Protein AF-A0A6G0W9L9-F1 (afdb_monomer)

Radius of gyration: 13.69 Å; Cα contacts (8 Å, |Δi|>4): 95; chains: 1; bounding box: 32×32×36 Å

Secondary structure (DSSP, 8-state):
--GGGTTTT---HHHHHHHHHHHHHHHHH-S-TTTT-B-TTSPBPPHHHHHHHHHTT-------TTS-HHHHHHHHHHHT--TTSPPPHHHHHTTTS--

Mean predicted aligned error: 6.94 Å

Organism: NCBI:txid100861

Foldseek 3Di:
DQCCVLPDNDDDQLSVLLSVLQVLQCVQPVDHWQQPDADPVRHRDDPVRVSVCQSVLVDQTDGDDPDPQLSNQLSVLSSPADPVDGDHPCRSNVVRPPD

pLDDT: mean 81.16, std 13.93, range [37.34, 94.69]

Solvent-accessible surface area (backbone atoms only — not comparable to full-atom values): 6036 Å² total; per-residue (Å²): 130,76,64,64,85,63,52,91,76,63,86,46,73,54,55,56,38,32,47,48,18,49,50,51,23,26,69,63,57,75,46,66,79,59,70,87,51,58,42,98,85,70,42,72,64,49,76,66,57,46,49,53,34,46,63,68,60,75,53,76,65,66,69,52,91,85,59,59,66,42,58,56,50,35,26,50,52,27,63,65,57,46,88,92,63,51,69,51,73,64,62,50,41,73,77,28,50,101,120

Structure (mmCIF, N/CA/C/O backbone):
data_AF-A0A6G0W9L9-F1
#
_entry.id   AF-A0A6G0W9L9-F1
#
loop_
_atom_site.group_PDB
_atom_site.id
_atom_site.type_symbol
_atom_site.label_atom_id
_atom_site.label_alt_id
_atom_site.label_comp_id
_atom_site.label_asym_id
_atom_site.label_entity_id
_atom_site.label_seq_id
_atom_site.pdbx_PDB_ins_code
_atom_site.Cartn_x
_atom_site.Cartn_y
_atom_site.Cartn_z
_atom_site.occupancy
_atom_site.B_iso_or_equiv
_atom_site.auth_seq_id
_atom_site.auth_comp_id
_atom_site.auth_asym_id
_atom_site.auth_atom_id
_atom_site.pdbx_PDB_model_num
ATOM 1 N N . MET A 1 1 ? 12.023 -7.588 2.212 1.00 37.34 1 MET A N 1
ATOM 2 C CA . MET A 1 1 ? 12.996 -6.683 1.562 1.00 37.34 1 MET A CA 1
ATOM 3 C C . MET A 1 1 ? 12.276 -5.371 1.340 1.00 37.34 1 MET A C 1
ATOM 5 O O . MET A 1 1 ? 11.276 -5.377 0.629 1.00 37.34 1 MET A O 1
ATOM 9 N N . ALA A 1 2 ? 12.685 -4.316 2.044 1.00 48.88 2 ALA A N 1
ATOM 10 C CA . ALA A 1 2 ? 12.077 -3.000 1.906 1.00 48.88 2 ALA A CA 1
ATOM 11 C C . ALA A 1 2 ? 12.279 -2.500 0.467 1.00 48.88 2 ALA A C 1
ATOM 13 O O . ALA A 1 2 ? 13.248 -2.854 -0.202 1.00 48.88 2 ALA A O 1
ATOM 14 N N . SER A 1 3 ? 11.310 -1.751 -0.045 1.00 46.41 3 SER A N 1
ATOM 15 C CA . SER A 1 3 ? 11.154 -1.388 -1.461 1.00 46.41 3 SER A CA 1
ATOM 16 C C . SER A 1 3 ? 12.235 -0.453 -2.033 1.00 46.41 3 SER A C 1
ATOM 18 O O . SER A 1 3 ? 12.090 0.044 -3.148 1.00 46.41 3 SER A O 1
ATOM 20 N N . GLU A 1 4 ? 13.350 -0.267 -1.328 1.00 42.91 4 GLU A N 1
ATOM 21 C CA . GLU A 1 4 ? 14.504 0.537 -1.741 1.00 42.91 4 GLU A CA 1
ATOM 22 C C . GLU A 1 4 ? 15.070 0.172 -3.122 1.00 42.91 4 GLU A C 1
ATOM 24 O O . GLU A 1 4 ? 15.683 1.004 -3.783 1.00 42.91 4 GLU A O 1
ATOM 29 N N . ILE A 1 5 ? 14.815 -1.050 -3.598 1.00 46.56 5 ILE A N 1
ATOM 30 C CA . ILE A 1 5 ? 15.296 -1.553 -4.891 1.00 46.56 5 ILE A CA 1
ATOM 31 C C . ILE A 1 5 ? 14.314 -1.239 -6.048 1.00 46.56 5 ILE A C 1
ATOM 33 O O . ILE A 1 5 ? 14.630 -1.491 -7.207 1.00 46.56 5 ILE A O 1
ATOM 37 N N . LEU A 1 6 ? 13.126 -0.675 -5.785 1.00 49.66 6 LEU A N 1
ATOM 38 C CA . LEU A 1 6 ? 12.092 -0.442 -6.814 1.00 49.66 6 LEU A CA 1
ATOM 39 C C . LEU A 1 6 ? 11.931 1.012 -7.282 1.00 49.66 6 LEU A C 1
ATOM 41 O O . LEU A 1 6 ? 11.231 1.239 -8.271 1.00 49.66 6 LEU A O 1
ATOM 45 N N . MET A 1 7 ? 12.585 1.975 -6.629 1.00 50.12 7 MET A N 1
ATOM 46 C CA . MET A 1 7 ? 12.587 3.393 -7.015 1.00 50.12 7 MET A CA 1
ATOM 47 C C . MET A 1 7 ? 14.024 3.914 -7.150 1.00 50.12 7 MET A C 1
ATOM 49 O O . MET A 1 7 ? 14.524 4.616 -6.280 1.00 50.12 7 MET A O 1
ATOM 53 N N . ASP A 1 8 ? 14.692 3.519 -8.233 1.00 50.72 8 ASP A N 1
ATOM 54 C CA . ASP A 1 8 ? 15.829 4.222 -8.859 1.00 50.72 8 ASP A CA 1
ATOM 55 C C . ASP A 1 8 ? 16.945 4.766 -7.929 1.00 50.72 8 ASP A C 1
ATOM 57 O O . ASP A 1 8 ? 17.556 5.796 -8.194 1.00 50.72 8 ASP A O 1
ATOM 61 N N . GLY A 1 9 ? 17.223 4.088 -6.810 1.00 47.44 9 GLY A N 1
ATOM 62 C CA . GLY A 1 9 ? 18.339 4.412 -5.911 1.00 47.44 9 GLY A CA 1
ATOM 63 C C . GLY A 1 9 ? 18.157 5.640 -5.008 1.00 47.44 9 GLY A C 1
ATOM 64 O O . GLY A 1 9 ? 19.054 5.941 -4.219 1.00 47.44 9 GLY A O 1
ATOM 65 N N . HIS A 1 10 ? 17.012 6.327 -5.048 1.00 52.03 10 HIS A N 1
ATOM 66 C CA . HIS A 1 10 ? 16.744 7.480 -4.185 1.00 52.03 10 HIS A CA 1
ATOM 67 C C . HIS A 1 10 ? 15.873 7.085 -2.987 1.00 52.03 10 HIS A C 1
ATOM 69 O O . HIS A 1 10 ? 14.645 7.184 -3.000 1.00 52.03 10 HIS A O 1
ATOM 75 N N . TYR A 1 11 ? 16.544 6.648 -1.919 1.00 55.16 11 TYR A N 1
ATOM 76 C CA . TYR A 1 11 ? 15.952 6.454 -0.595 1.00 55.16 11 TYR A CA 1
ATOM 77 C C . TYR A 1 11 ? 15.269 7.759 -0.143 1.00 55.16 11 TYR A C 1
ATOM 79 O O . TYR A 1 11 ? 15.931 8.779 0.043 1.00 55.16 11 TYR A O 1
ATOM 87 N N . SER A 1 12 ? 13.941 7.754 -0.002 1.00 67.56 12 SER A N 1
ATOM 88 C CA . SER A 1 12 ? 13.159 8.948 0.349 1.00 67.56 12 SER A CA 1
ATOM 89 C C . SER A 1 12 ? 12.084 8.630 1.386 1.00 67.56 12 SER A C 1
ATOM 91 O O . SER A 1 12 ? 11.636 7.490 1.499 1.00 67.56 12 SER A O 1
ATOM 93 N N . GLU A 1 13 ? 11.625 9.642 2.128 1.00 74.19 13 GLU A N 1
ATOM 94 C CA . GLU A 1 13 ? 10.533 9.508 3.111 1.00 74.19 13 GLU A CA 1
ATOM 95 C C . GLU A 1 13 ? 9.265 8.891 2.485 1.00 74.19 13 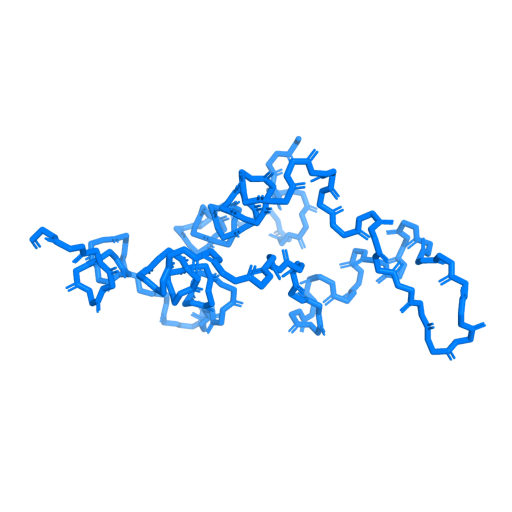GLU A C 1
ATOM 97 O O . GLU A 1 13 ? 8.558 8.108 3.120 1.00 74.19 13 GLU A O 1
ATOM 102 N N . SER A 1 14 ? 9.041 9.144 1.190 1.00 76.69 14 SER A N 1
ATOM 103 C CA . SER A 1 14 ? 7.946 8.549 0.422 1.00 76.69 14 SER A CA 1
ATOM 104 C C . SER A 1 14 ? 8.042 7.022 0.291 1.00 76.69 14 SER A C 1
ATOM 106 O O . SER A 1 14 ? 7.018 6.344 0.344 1.00 76.69 14 SER A O 1
ATOM 108 N N . ALA A 1 15 ? 9.255 6.465 0.192 1.00 78.56 15 ALA A N 1
ATOM 109 C CA . ALA A 1 15 ? 9.475 5.022 0.103 1.00 78.56 15 ALA A CA 1
ATOM 110 C C . ALA A 1 15 ? 9.176 4.316 1.437 1.00 78.56 15 ALA A C 1
ATOM 112 O O . ALA A 1 15 ? 8.620 3.211 1.447 1.00 78.56 15 ALA A O 1
ATOM 113 N N . HIS A 1 16 ? 9.481 4.964 2.569 1.00 82.94 16 HIS A N 1
ATOM 114 C CA . HIS A 1 16 ? 9.113 4.457 3.893 1.00 82.94 16 HIS A CA 1
ATOM 115 C C . HIS A 1 16 ? 7.601 4.410 4.068 1.00 82.94 16 HIS A C 1
ATOM 117 O O . HIS A 1 16 ?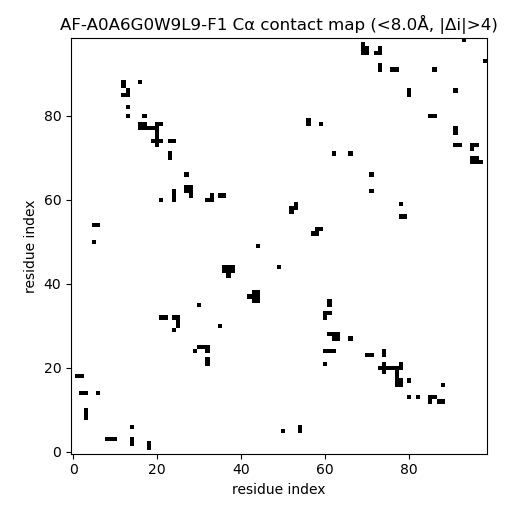 7.067 3.380 4.472 1.00 82.94 16 HIS A O 1
ATOM 123 N N . LEU A 1 17 ? 6.905 5.491 3.716 1.00 87.06 17 LEU A N 1
ATOM 124 C CA . LEU A 1 17 ? 5.452 5.526 3.819 1.00 87.06 17 LEU A CA 1
ATOM 125 C C . LEU A 1 17 ? 4.789 4.533 2.865 1.00 87.06 17 LEU A C 1
ATOM 127 O O . LEU A 1 17 ? 3.864 3.844 3.281 1.00 87.06 17 LEU A O 1
ATOM 131 N N . PHE A 1 18 ? 5.290 4.387 1.637 1.00 86.94 18 PHE A N 1
ATOM 132 C CA . PHE A 1 18 ? 4.795 3.369 0.712 1.00 86.94 18 PHE A CA 1
ATOM 133 C C . PHE A 1 18 ? 4.946 1.955 1.291 1.00 86.94 18 PHE A C 1
ATOM 135 O O . PHE A 1 18 ? 3.987 1.185 1.318 1.00 86.94 18 PHE A O 1
ATOM 142 N N . THR A 1 19 ? 6.136 1.624 1.806 1.00 87.44 19 THR A N 1
ATOM 143 C CA . THR A 1 19 ? 6.399 0.311 2.420 1.00 87.44 19 THR A CA 1
ATOM 144 C C . THR A 1 19 ? 5.550 0.102 3.673 1.00 87.44 19 THR A C 1
ATOM 146 O O . THR A 1 19 ? 5.068 -1.001 3.905 1.00 87.44 19 THR A O 1
ATOM 149 N N . PHE A 1 20 ? 5.304 1.155 4.452 1.00 90.81 20 PHE A N 1
ATOM 150 C CA . PHE A 1 20 ? 4.404 1.102 5.598 1.00 90.81 20 PHE A CA 1
ATOM 151 C C . PHE A 1 20 ? 2.964 0.770 5.181 1.00 90.81 20 PHE A C 1
ATOM 153 O O . PHE A 1 20 ? 2.343 -0.080 5.807 1.00 90.81 20 PHE A O 1
ATOM 160 N N . GLY A 1 21 ? 2.462 1.339 4.078 1.00 91.44 21 GLY A N 1
ATOM 161 C CA . GLY A 1 21 ? 1.159 0.965 3.511 1.00 91.44 21 GLY A CA 1
ATOM 162 C C . GLY A 1 21 ? 1.068 -0.521 3.144 1.00 91.44 21 GLY A C 1
ATOM 163 O O . GLY A 1 21 ? 0.087 -1.178 3.487 1.00 91.44 21 GLY A O 1
ATOM 164 N N . VAL A 1 22 ? 2.131 -1.071 2.541 1.00 92.31 22 VAL A N 1
ATOM 165 C CA . VAL A 1 22 ? 2.230 -2.512 2.253 1.00 92.31 22 VAL A CA 1
ATOM 166 C C . VAL A 1 22 ? 2.190 -3.338 3.542 1.00 92.31 22 VAL A C 1
ATOM 168 O O . VAL A 1 22 ? 1.455 -4.317 3.618 1.00 92.31 22 VAL A O 1
ATOM 171 N N . LEU A 1 23 ? 2.929 -2.936 4.575 1.00 93.06 23 LEU A N 1
ATOM 172 C CA . LEU A 1 23 ? 2.933 -3.648 5.856 1.00 93.06 23 LEU A CA 1
ATOM 173 C C . LEU A 1 23 ? 1.568 -3.611 6.553 1.00 93.06 23 LEU A C 1
ATOM 175 O O . LEU A 1 23 ? 1.174 -4.605 7.151 1.00 93.06 23 LEU A O 1
ATOM 179 N N . LEU A 1 24 ? 0.826 -2.502 6.458 1.00 93.25 24 LEU A N 1
ATOM 180 C CA . LEU A 1 24 ? -0.536 -2.426 6.996 1.00 93.25 24 LEU A CA 1
ATOM 181 C C . LEU A 1 24 ? -1.471 -3.431 6.313 1.00 93.25 24 LEU A C 1
ATOM 183 O O . LEU A 1 24 ? -2.295 -4.037 6.989 1.00 93.25 24 LEU A O 1
ATOM 187 N N . SER A 1 25 ? -1.318 -3.639 5.003 1.00 93.75 25 SER A N 1
ATOM 188 C CA . SER A 1 25 ? -2.102 -4.641 4.268 1.00 93.75 25 SER A CA 1
ATOM 189 C C . SER A 1 25 ? -1.735 -6.081 4.642 1.00 93.75 25 SER A C 1
ATOM 191 O O . SER A 1 25 ? -2.608 -6.935 4.770 1.00 93.75 25 SER A O 1
ATOM 193 N N . GLU A 1 26 ? -0.449 -6.357 4.872 1.00 94.69 26 GLU A N 1
ATOM 194 C CA . GLU A 1 26 ? 0.026 -7.670 5.324 1.00 94.69 26 GLU A CA 1
ATOM 195 C C . GLU A 1 26 ? -0.435 -7.958 6.758 1.00 94.69 26 GLU A C 1
ATOM 197 O O . GLU A 1 26 ? -0.841 -9.074 7.058 1.00 94.69 26 GLU A O 1
ATOM 202 N N . LEU A 1 27 ? -0.441 -6.945 7.631 1.00 93.94 27 LEU A N 1
ATOM 203 C CA . LEU A 1 27 ? -0.948 -7.063 8.999 1.00 93.94 27 LEU A CA 1
ATOM 204 C C . LEU A 1 27 ?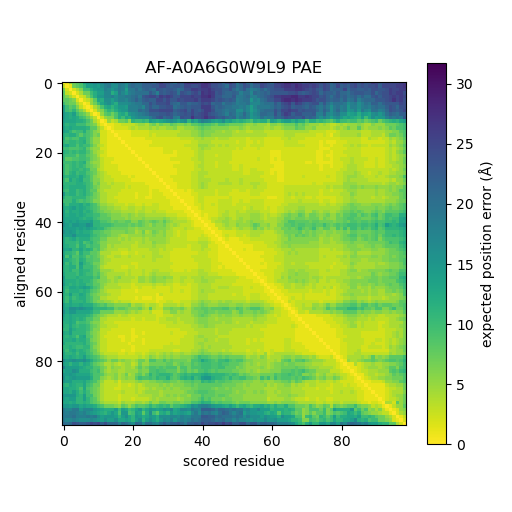 -2.463 -7.300 9.048 1.00 93.94 27 LEU A C 1
ATOM 206 O O . LEU A 1 27 ? -2.945 -7.983 9.942 1.00 93.94 27 LEU A O 1
ATOM 210 N N . ASP A 1 28 ? -3.207 -6.695 8.126 1.00 93.88 28 ASP A N 1
ATOM 211 C CA . ASP A 1 28 ? -4.647 -6.903 7.982 1.00 93.88 28 ASP A CA 1
ATOM 212 C C . ASP A 1 28 ? -4.969 -8.319 7.493 1.00 93.88 28 ASP A C 1
ATOM 214 O O . ASP A 1 28 ? -5.737 -9.052 8.109 1.00 93.88 28 ASP A O 1
ATOM 218 N N . THR A 1 29 ? -4.371 -8.696 6.366 1.00 93.75 29 THR A N 1
ATOM 219 C CA . THR A 1 29 ? -4.760 -9.903 5.630 1.00 93.75 29 THR A CA 1
ATOM 220 C C . THR A 1 29 ? -4.023 -11.162 6.083 1.00 93.75 29 THR A C 1
ATOM 222 O O . THR A 1 29 ? -4.422 -12.263 5.710 1.00 93.75 29 THR A O 1
ATOM 225 N N . GLU A 1 30 ? -2.931 -11.012 6.837 1.00 93.75 30 GLU A N 1
ATOM 226 C CA . GLU A 1 30 ? -1.992 -12.076 7.217 1.00 93.75 30 GLU A CA 1
ATOM 227 C C . GLU A 1 30 ? -1.438 -12.874 6.018 1.00 93.75 30 GLU A C 1
ATOM 229 O O . GLU A 1 30 ? -0.961 -14.004 6.162 1.00 93.75 30 GLU A O 1
ATOM 234 N N . VAL A 1 31 ? -1.466 -12.293 4.812 1.00 92.94 31 VAL A N 1
ATOM 235 C CA . VAL A 1 31 ? -0.893 -12.892 3.602 1.00 92.94 31 VAL A CA 1
ATOM 236 C C . VAL A 1 31 ? 0.236 -12.047 3.035 1.00 92.94 31 VAL A C 1
ATOM 238 O O . VAL A 1 31 ? 0.306 -10.834 3.219 1.00 92.94 31 VAL A O 1
ATOM 241 N N . LEU A 1 32 ? 1.116 -12.703 2.274 1.00 91.50 32 LEU A N 1
ATOM 242 C CA . LEU A 1 32 ? 2.216 -12.021 1.602 1.00 91.50 32 LEU A CA 1
ATOM 243 C C . LEU A 1 32 ? 1.685 -10.916 0.671 1.00 91.50 32 LEU A C 1
ATOM 245 O O . LEU A 1 32 ? 0.732 -11.171 -0.080 1.00 91.50 32 LEU A O 1
ATOM 249 N N . PRO A 1 33 ? 2.344 -9.744 0.620 1.00 90.94 33 PRO A N 1
ATOM 250 C CA . PRO A 1 33 ? 1.937 -8.640 -0.238 1.00 90.94 33 PRO A CA 1
ATOM 251 C C . PRO A 1 33 ? 1.668 -9.067 -1.684 1.00 90.94 33 PRO A C 1
ATOM 253 O O . PRO A 1 33 ? 2.513 -9.702 -2.321 1.00 90.94 33 PRO A O 1
ATOM 256 N N . TYR A 1 34 ? 0.505 -8.677 -2.212 1.00 91.44 34 TYR A N 1
ATOM 257 C CA . TYR A 1 34 ? 0.056 -8.924 -3.592 1.00 91.44 34 TYR A CA 1
ATOM 258 C C . TYR A 1 34 ? -0.120 -10.406 -3.989 1.00 91.44 34 TYR A C 1
ATOM 260 O O . TYR A 1 34 ? -0.367 -10.703 -5.161 1.00 91.44 34 TYR A O 1
ATOM 268 N N . SER A 1 35 ? 0.023 -11.359 -3.063 1.00 91.00 35 SER A N 1
ATOM 269 C CA . SER A 1 35 ? -0.010 -12.799 -3.381 1.00 91.00 35 SER A CA 1
ATOM 270 C C . SER A 1 35 ? -1.397 -13.308 -3.808 1.00 91.00 35 SER A C 1
ATOM 272 O O . SER A 1 35 ? -1.534 -14.277 -4.574 1.00 91.00 35 SER A O 1
ATOM 274 N N . ASP A 1 36 ? -2.433 -12.618 -3.355 1.00 90.69 36 ASP A N 1
ATOM 275 C CA . ASP A 1 36 ? -3.844 -12.842 -3.638 1.00 90.69 36 ASP A CA 1
ATOM 276 C C . ASP A 1 36 ? -4.286 -12.244 -4.986 1.00 90.69 36 ASP A C 1
ATOM 278 O O . ASP A 1 36 ? -5.258 -12.709 -5.582 1.00 90.69 36 ASP A O 1
ATOM 282 N N . MET A 1 37 ? -3.525 -11.297 -5.541 1.00 89.62 37 MET A N 1
ATOM 283 C CA . MET A 1 37 ? -3.891 -10.609 -6.777 1.00 89.62 37 MET A CA 1
ATOM 284 C C . MET A 1 37 ? -3.746 -11.459 -8.036 1.00 89.62 37 MET A C 1
ATOM 286 O O . MET A 1 37 ? -2.864 -12.319 -8.170 1.00 89.62 37 MET A O 1
ATOM 290 N N . ARG A 1 38 ? -4.610 -11.173 -9.012 1.00 89.38 38 ARG A N 1
ATOM 291 C CA . ARG A 1 38 ? -4.625 -11.811 -10.331 1.00 89.38 38 ARG A CA 1
ATOM 292 C C . ARG A 1 38 ? -4.669 -10.760 -11.433 1.00 89.38 38 ARG A C 1
ATOM 294 O O . ARG A 1 38 ? -5.291 -9.714 -11.277 1.00 89.38 38 ARG A O 1
ATOM 301 N N . ALA A 1 39 ? -4.000 -11.053 -12.543 1.00 85.69 39 ALA A N 1
ATOM 302 C CA . ALA A 1 39 ? -4.085 -10.251 -13.754 1.00 85.69 39 ALA A CA 1
ATOM 303 C C . ALA A 1 39 ? -5.464 -10.420 -14.418 1.00 85.69 39 ALA A C 1
ATOM 305 O O . ALA A 1 39 ? -6.228 -11.323 -14.075 1.00 85.69 39 ALA A O 1
ATOM 306 N N . SER A 1 40 ? -5.772 -9.588 -15.415 1.00 85.69 40 SER A N 1
ATOM 307 C CA . SER A 1 40 ? -7.057 -9.613 -16.138 1.00 85.69 40 SER A CA 1
ATOM 308 C C . SER A 1 40 ? -7.387 -10.962 -16.787 1.00 85.69 40 SER A C 1
ATOM 310 O O . SER A 1 40 ? -8.553 -11.286 -16.981 1.00 85.69 40 SER A O 1
ATOM 312 N N . ASN A 1 41 ? -6.371 -11.772 -17.092 1.00 87.88 41 ASN A N 1
ATOM 313 C CA . ASN A 1 41 ? -6.524 -13.127 -17.619 1.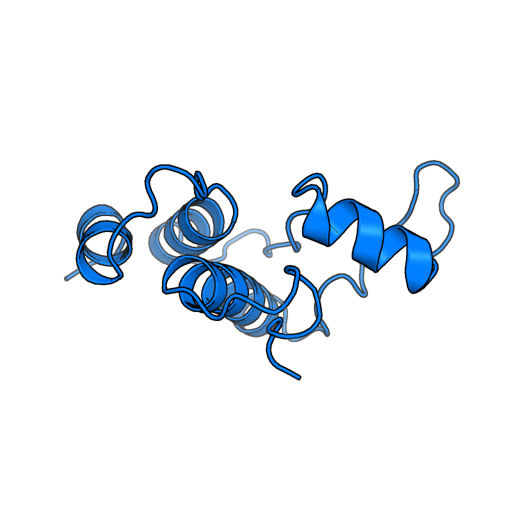00 87.88 41 ASN A CA 1
ATOM 314 C C . ASN A 1 41 ? -6.720 -14.206 -16.530 1.00 87.88 41 ASN A C 1
ATOM 316 O O . ASN A 1 41 ? -6.678 -15.393 -16.841 1.00 87.88 41 ASN A O 1
ATOM 320 N N . GLY A 1 42 ? -6.869 -13.820 -15.258 1.00 88.06 42 GLY A N 1
ATOM 321 C CA . GLY A 1 42 ? -7.004 -14.727 -14.113 1.00 88.06 42 GLY A CA 1
ATOM 322 C C . GLY A 1 42 ? -5.694 -15.375 -13.645 1.00 88.06 42 GLY A C 1
ATOM 323 O O . GLY A 1 42 ? -5.683 -16.087 -12.640 1.00 88.06 42 GLY A O 1
ATOM 324 N N . GLY A 1 43 ? -4.578 -15.131 -14.336 1.00 89.50 43 GLY A N 1
ATOM 325 C CA . GLY A 1 43 ? -3.259 -15.635 -13.969 1.00 89.50 43 GLY A CA 1
ATOM 326 C C . GLY A 1 43 ? -2.620 -14.861 -12.815 1.00 89.50 43 GLY A C 1
ATOM 327 O O . GLY A 1 43 ? -3.020 -13.747 -12.477 1.00 89.50 43 GLY A O 1
ATOM 328 N N . ARG A 1 44 ? -1.582 -15.443 -12.207 1.00 87.38 44 ARG A N 1
ATOM 329 C CA . ARG A 1 44 ? -0.727 -14.725 -11.248 1.00 87.38 44 ARG A CA 1
ATOM 330 C C . ARG A 1 44 ? 0.115 -13.679 -11.977 1.00 87.38 44 ARG A C 1
ATOM 332 O O . ARG A 1 44 ? 0.551 -13.915 -13.104 1.00 87.38 44 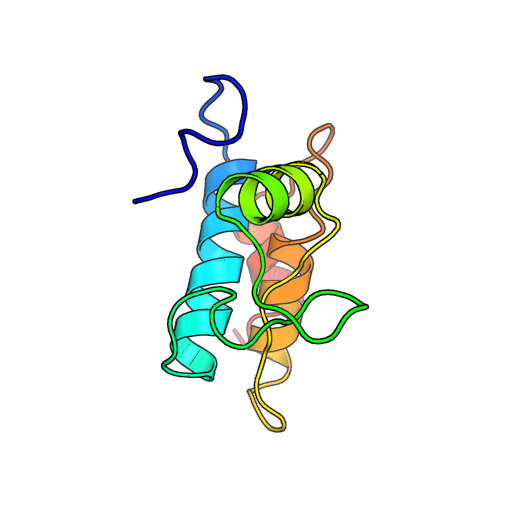ARG A O 1
ATOM 339 N N . PHE A 1 45 ? 0.399 -12.561 -11.314 1.00 87.62 45 PHE A N 1
ATOM 340 C CA . PHE A 1 45 ? 1.398 -11.623 -11.817 1.00 87.62 45 PHE A CA 1
ATOM 341 C C . PHE A 1 45 ? 2.771 -12.298 -11.886 1.00 87.62 45 PHE A C 1
ATOM 343 O O . PHE A 1 45 ? 3.179 -13.015 -10.971 1.00 87.62 45 PHE A O 1
ATOM 350 N N . THR A 1 46 ? 3.502 -12.056 -12.973 1.00 89.38 46 THR A N 1
ATOM 351 C CA . THR A 1 46 ? 4.932 -12.368 -13.005 1.00 89.38 46 THR A CA 1
ATOM 352 C C . THR A 1 46 ? 5.668 -11.378 -12.105 1.00 89.38 46 THR A C 1
ATOM 354 O O . THR A 1 46 ? 5.228 -10.240 -11.943 1.00 89.38 46 THR A O 1
ATOM 357 N N . ASN A 1 47 ? 6.826 -11.765 -11.562 1.00 85.25 47 ASN A N 1
ATOM 358 C CA . ASN A 1 47 ? 7.637 -10.857 -10.741 1.00 85.25 47 ASN A CA 1
ATOM 359 C C . ASN A 1 47 ? 7.990 -9.555 -11.479 1.00 85.25 47 ASN A C 1
ATOM 361 O O . ASN A 1 47 ? 8.088 -8.508 -10.849 1.00 85.25 47 ASN A O 1
ATOM 365 N N . LEU A 1 48 ? 8.179 -9.609 -12.802 1.00 87.62 48 LEU A N 1
ATOM 366 C CA . LEU A 1 48 ? 8.466 -8.424 -13.608 1.00 87.62 48 LEU A CA 1
ATOM 367 C C . LEU A 1 48 ? 7.243 -7.504 -13.723 1.00 87.62 48 LEU A C 1
ATOM 369 O O . LEU A 1 48 ? 7.366 -6.318 -13.431 1.00 87.62 48 LEU A O 1
ATOM 373 N N . HIS A 1 49 ? 6.074 -8.041 -14.089 1.00 87.50 49 HIS A N 1
ATOM 374 C CA . HIS A 1 49 ? 4.852 -7.239 -14.208 1.00 87.50 49 HIS A CA 1
ATOM 375 C C . HIS A 1 49 ? 4.413 -6.668 -12.861 1.00 87.50 49 HIS A C 1
ATOM 377 O O . HIS A 1 49 ? 4.082 -5.490 -12.784 1.00 87.50 49 HIS A O 1
ATOM 383 N N . LEU A 1 50 ? 4.495 -7.466 -11.789 1.00 88.00 50 LEU A N 1
ATOM 384 C CA . LEU A 1 50 ? 4.185 -7.000 -10.441 1.00 88.00 50 LEU A CA 1
ATOM 385 C C . LEU A 1 50 ? 5.049 -5.791 -10.077 1.00 88.00 50 LEU A C 1
ATOM 387 O O . LEU A 1 50 ? 4.529 -4.760 -9.672 1.00 88.00 50 LEU A O 1
ATOM 391 N N . LYS A 1 51 ? 6.368 -5.890 -10.278 1.00 84.94 51 LYS A N 1
ATOM 392 C CA . LYS A 1 51 ? 7.290 -4.780 -10.019 1.00 84.94 51 LYS A CA 1
ATOM 393 C C . LYS A 1 51 ? 6.957 -3.551 -10.861 1.00 84.94 51 LYS A C 1
ATOM 395 O O . LYS A 1 51 ? 6.912 -2.455 -10.319 1.00 84.94 51 LYS A O 1
ATOM 400 N N . GLN A 1 52 ? 6.695 -3.723 -12.156 1.00 87.56 52 GLN A N 1
ATOM 401 C CA . GLN A 1 52 ? 6.349 -2.612 -13.047 1.00 87.56 52 GLN A CA 1
ATOM 402 C C . GLN A 1 52 ? 5.075 -1.890 -12.602 1.00 87.56 52 GLN A C 1
ATOM 404 O O . GLN A 1 52 ? 5.048 -0.661 -12.577 1.00 87.56 52 GLN A O 1
ATOM 409 N N . ASP A 1 53 ? 4.032 -2.632 -12.239 1.00 86.94 53 ASP A N 1
ATOM 410 C CA . ASP A 1 53 ? 2.757 -2.051 -11.830 1.00 86.94 53 ASP A CA 1
ATOM 411 C C . ASP A 1 53 ? 2.802 -1.451 -10.421 1.00 86.94 53 ASP A C 1
ATOM 413 O O . ASP A 1 53 ? 2.195 -0.405 -10.189 1.00 86.94 53 ASP A O 1
ATOM 417 N N . VAL A 1 54 ? 3.566 -2.049 -9.505 1.00 86.62 54 VAL A N 1
ATOM 418 C CA . VAL A 1 54 ? 3.830 -1.494 -8.169 1.00 86.62 54 VAL A CA 1
ATOM 419 C C . VAL A 1 54 ? 4.623 -0.190 -8.274 1.00 86.62 54 VAL A C 1
ATOM 421 O O . VAL A 1 54 ? 4.201 0.823 -7.721 1.00 86.62 54 VAL A O 1
ATOM 424 N N . THR A 1 55 ? 5.722 -0.162 -9.038 1.00 82.06 55 THR A N 1
ATOM 425 C CA . THR A 1 55 ? 6.521 1.060 -9.250 1.00 82.06 55 THR A CA 1
ATOM 426 C C . THR A 1 55 ? 5.707 2.149 -9.951 1.00 82.06 55 THR A C 1
ATOM 428 O O . THR A 1 55 ? 5.818 3.325 -9.607 1.00 82.06 55 THR A O 1
ATOM 431 N N . ALA A 1 56 ? 4.838 1.772 -10.891 1.00 83.19 56 ALA A N 1
ATOM 432 C CA . ALA A 1 56 ? 3.935 2.703 -11.560 1.00 83.19 56 ALA A CA 1
ATOM 433 C C . ALA A 1 56 ? 2.687 3.073 -10.737 1.00 83.19 56 ALA A C 1
ATOM 435 O O . ALA A 1 56 ? 1.833 3.800 -11.244 1.00 83.19 56 ALA A O 1
ATOM 436 N N . LYS A 1 57 ? 2.562 2.571 -9.499 1.00 78.38 57 LYS A N 1
ATOM 437 C CA . LYS A 1 57 ? 1.430 2.810 -8.585 1.00 78.38 57 LYS A CA 1
ATOM 438 C C . LYS A 1 57 ? 0.067 2.429 -9.169 1.00 78.38 57 LYS A C 1
ATOM 440 O O . LYS A 1 57 ? -0.955 3.013 -8.825 1.00 78.38 57 LYS A O 1
ATOM 445 N N . ARG A 1 58 ? 0.048 1.437 -10.061 1.00 84.38 58 ARG A N 1
ATOM 446 C CA . ARG A 1 58 ? -1.176 0.856 -10.634 1.00 84.38 58 ARG A CA 1
ATOM 447 C C . ARG A 1 58 ? -1.748 -0.272 -9.783 1.00 84.38 58 ARG A C 1
ATOM 449 O O . ARG A 1 58 ? -2.901 -0.643 -9.976 1.00 84.38 58 ARG A O 1
ATOM 456 N N . LEU A 1 59 ? -0.955 -0.805 -8.856 1.00 86.94 59 LEU A N 1
ATOM 457 C CA . LEU A 1 59 ? -1.378 -1.824 -7.903 1.00 86.94 59 LEU A CA 1
ATOM 458 C C . LEU A 1 59 ? -1.261 -1.296 -6.476 1.00 86.94 59 LEU A C 1
ATOM 460 O O . LEU A 1 59 ? -0.227 -0.758 -6.082 1.00 86.94 59 LEU A O 1
ATOM 464 N N . MET A 1 60 ? -2.325 -1.502 -5.708 1.00 87.94 60 MET A N 1
ATOM 465 C CA . MET A 1 60 ? -2.387 -1.278 -4.267 1.00 87.94 60 MET A CA 1
ATOM 466 C C . MET A 1 60 ? -2.776 -2.608 -3.618 1.00 87.94 60 MET A C 1
ATOM 468 O O . MET A 1 60 ? -3.749 -3.195 -4.089 1.00 87.94 60 MET A O 1
ATOM 472 N N . PRO A 1 61 ? -2.052 -3.082 -2.587 1.00 90.12 61 PRO A N 1
ATOM 473 C CA . PRO A 1 61 ? -2.325 -4.346 -1.917 1.00 90.12 61 PRO A CA 1
ATOM 474 C C . PRO A 1 61 ? -3.734 -4.380 -1.320 1.00 90.12 61 PRO A C 1
ATOM 476 O O . PRO A 1 61 ? -4.322 -3.346 -0.992 1.00 90.12 61 PRO A O 1
ATOM 479 N N . THR A 1 62 ? -4.273 -5.589 -1.221 1.00 92.00 62 THR A N 1
ATOM 480 C CA . THR A 1 62 ? -5.629 -5.834 -0.737 1.00 92.00 62 THR A CA 1
ATOM 481 C C . THR A 1 62 ? -5.723 -5.587 0.763 1.00 92.00 62 THR A C 1
ATOM 483 O O . THR A 1 62 ? -4.794 -5.879 1.507 1.00 92.00 62 THR A O 1
ATOM 486 N N . PHE A 1 63 ? -6.872 -5.078 1.195 1.00 92.38 63 PHE A N 1
ATOM 487 C CA . PHE A 1 63 ? -7.268 -5.004 2.597 1.00 92.38 63 PHE A CA 1
ATOM 488 C C . PHE A 1 63 ? -8.547 -5.829 2.781 1.00 92.38 63 PHE A C 1
ATOM 490 O O . PHE A 1 63 ? -9.386 -5.870 1.874 1.00 92.38 63 PHE A O 1
ATOM 497 N N . SER A 1 64 ? -8.689 -6.487 3.927 1.00 91.56 64 SER A N 1
ATOM 498 C CA . SER A 1 64 ? -9.840 -7.311 4.278 1.00 91.56 64 SER A CA 1
ATOM 499 C C . SER A 1 64 ? -11.078 -6.453 4.515 1.00 91.56 64 SER A C 1
ATOM 501 O O . SER A 1 64 ? -11.025 -5.320 5.005 1.00 91.56 64 SER A O 1
ATOM 503 N N . GLU A 1 65 ? -12.240 -7.029 4.225 1.00 85.56 65 GLU A N 1
ATOM 504 C CA . GLU A 1 65 ? -13.510 -6.426 4.60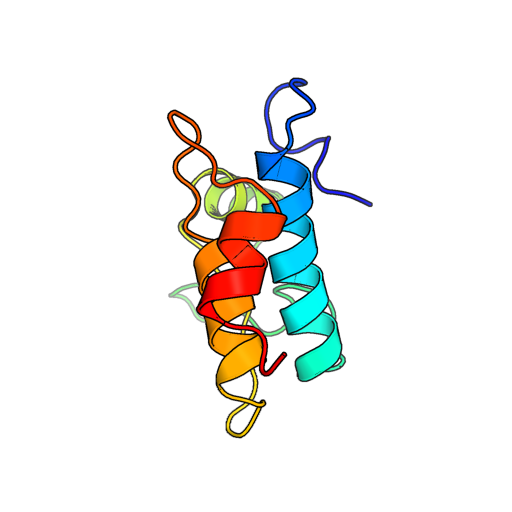1 1.00 85.56 65 GLU A CA 1
ATOM 505 C C . GLU A 1 65 ? -13.643 -6.425 6.135 1.00 85.56 65 GLU A C 1
ATOM 507 O O . GLU A 1 65 ? -13.560 -7.469 6.778 1.00 85.56 65 GLU A O 1
ATOM 512 N N . GLY A 1 66 ? -13.813 -5.243 6.737 1.00 83.44 66 GLY A N 1
ATOM 513 C CA . GLY A 1 66 ? -13.935 -5.084 8.193 1.00 83.44 66 GLY A CA 1
ATOM 514 C C . GLY A 1 66 ? -12.663 -4.643 8.926 1.00 83.44 66 GLY A C 1
ATOM 515 O O . GLY A 1 66 ? -12.722 -4.422 10.138 1.00 83.44 66 GLY A O 1
ATOM 516 N N . TYR A 1 67 ? -11.540 -4.444 8.228 1.00 88.69 67 TYR A N 1
ATOM 517 C CA . TYR A 1 67 ? -10.349 -3.842 8.831 1.00 88.69 67 TYR A CA 1
ATOM 518 C C . TYR A 1 67 ? -10.645 -2.412 9.329 1.00 88.69 67 TYR A C 1
ATOM 520 O O . TYR A 1 67 ? -11.418 -1.690 8.684 1.00 88.69 67 TYR A O 1
ATOM 528 N N . PRO A 1 68 ? -10.074 -1.958 10.467 1.00 90.38 68 PRO A N 1
ATOM 529 C CA . PRO A 1 68 ? -10.418 -0.664 11.042 1.00 90.38 68 PRO A CA 1
ATOM 530 C C . PRO A 1 68 ? -10.284 0.482 10.021 1.00 90.38 68 PRO A C 1
ATOM 532 O O . PRO A 1 68 ? -9.205 0.653 9.443 1.00 90.38 68 PRO A O 1
ATOM 535 N N . PRO A 1 69 ? -11.329 1.317 9.823 1.00 89.69 69 PRO A N 1
ATOM 536 C CA . PRO A 1 69 ? -11.336 2.337 8.768 1.00 89.69 69 PRO A CA 1
ATOM 537 C C . PRO A 1 69 ? -10.150 3.303 8.835 1.00 89.69 69 PRO A C 1
ATOM 539 O O . PRO A 1 69 ? -9.657 3.775 7.814 1.00 89.69 69 PRO A O 1
ATOM 542 N N . TRP A 1 70 ? -9.682 3.589 10.047 1.00 89.12 70 TRP A N 1
ATOM 543 C CA . TRP A 1 70 ? -8.537 4.449 10.322 1.00 89.12 70 TRP A CA 1
ATOM 544 C C . TRP A 1 70 ? -7.250 3.889 9.677 1.00 89.12 70 TRP A C 1
ATOM 546 O O . TRP A 1 70 ? -6.530 4.613 8.988 1.00 89.12 70 TRP A O 1
ATOM 556 N N . SER A 1 71 ? -7.023 2.576 9.794 1.00 89.94 71 SER A N 1
ATOM 557 C CA . SER A 1 71 ? -5.828 1.892 9.289 1.00 89.94 71 SER A CA 1
ATOM 558 C C . SER A 1 71 ? -5.904 1.675 7.776 1.00 89.94 71 SER A C 1
ATOM 560 O O . SER A 1 71 ? -4.940 1.945 7.061 1.00 89.94 71 SER A O 1
ATOM 562 N N . TYR A 1 72 ? -7.087 1.324 7.258 1.00 90.31 72 TYR A N 1
ATOM 563 C CA . TYR A 1 72 ? -7.343 1.273 5.814 1.00 90.31 72 TYR A CA 1
ATOM 564 C C . TYR A 1 72 ? -7.068 2.624 5.131 1.00 90.31 72 TYR A C 1
ATOM 566 O O . TYR A 1 72 ? -6.383 2.701 4.108 1.00 90.31 72 TYR A O 1
ATOM 574 N N . ASN A 1 73 ? -7.567 3.720 5.713 1.00 90.44 73 ASN A N 1
ATOM 575 C CA . ASN A 1 73 ? -7.354 5.061 5.171 1.00 90.44 73 ASN A CA 1
ATOM 576 C C . ASN A 1 73 ? -5.881 5.480 5.231 1.00 90.44 73 ASN A C 1
ATOM 578 O O . ASN A 1 73 ? -5.379 6.064 4.269 1.00 90.44 73 ASN A O 1
ATOM 582 N N . LEU A 1 74 ? -5.178 5.144 6.315 1.00 91.38 74 LEU A N 1
ATOM 583 C CA . LEU A 1 74 ? -3.740 5.368 6.427 1.00 91.38 74 LEU A CA 1
ATOM 584 C C . LEU A 1 74 ? -2.968 4.600 5.343 1.00 91.38 74 LEU A C 1
ATOM 586 O O . LEU A 1 74 ? -2.163 5.200 4.631 1.00 91.38 74 LEU A O 1
ATOM 590 N N . GLY A 1 75 ? -3.283 3.317 5.141 1.00 90.56 75 GLY A N 1
ATOM 591 C CA . GLY A 1 75 ? -2.726 2.498 4.063 1.00 90.56 75 GLY A CA 1
ATOM 592 C C . GLY A 1 75 ? -2.951 3.120 2.681 1.00 90.56 75 GLY A C 1
ATOM 593 O O . GLY A 1 75 ? -2.012 3.268 1.899 1.00 90.56 75 GLY A O 1
ATOM 594 N N . LYS A 1 76 ? -4.166 3.599 2.394 1.00 88.69 76 LYS A N 1
ATOM 595 C CA . LYS A 1 76 ? -4.466 4.313 1.140 1.00 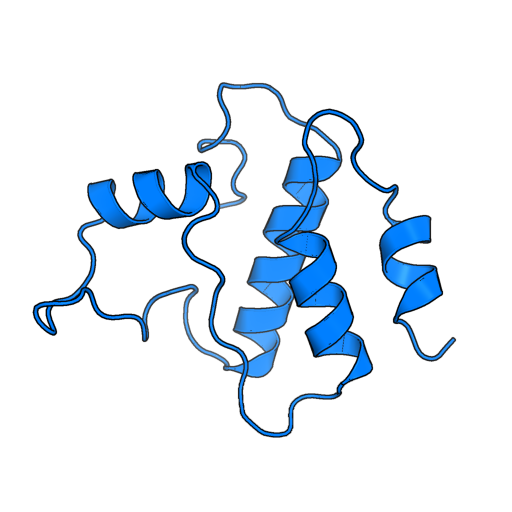88.69 76 LYS A CA 1
ATOM 596 C C . LYS A 1 76 ? -3.623 5.568 0.933 1.00 88.69 76 LYS A C 1
ATOM 598 O O . LYS A 1 76 ? -3.153 5.800 -0.184 1.00 88.69 76 LYS A O 1
ATOM 603 N N . VAL A 1 77 ? -3.450 6.388 1.971 1.00 88.69 77 VAL A N 1
ATOM 604 C CA . VAL A 1 77 ? -2.608 7.593 1.895 1.00 88.69 77 VAL A CA 1
ATOM 605 C C . VAL A 1 77 ? -1.167 7.211 1.596 1.00 88.69 77 VAL A C 1
ATOM 607 O O . VAL A 1 77 ? -0.567 7.788 0.694 1.00 88.69 77 VAL A O 1
ATOM 610 N N . CYS A 1 78 ? -0.649 6.198 2.287 1.00 89.00 78 CYS A N 1
ATOM 611 C CA . CYS A 1 78 ? 0.678 5.635 2.065 1.00 89.00 78 CYS A CA 1
ATOM 612 C C . CYS A 1 78 ? 0.904 5.155 0.620 1.00 89.00 78 CYS A C 1
ATOM 614 O O . CYS A 1 78 ? 1.988 5.349 0.070 1.00 89.00 78 CYS A O 1
ATOM 616 N N . HIS A 1 79 ? -0.115 4.586 -0.028 1.00 83.81 79 HIS A N 1
ATOM 617 C CA . HIS A 1 79 ? -0.031 4.143 -1.424 1.00 83.81 79 HIS A CA 1
ATOM 618 C C . HIS A 1 79 ? -0.210 5.263 -2.459 1.00 83.81 79 HIS A C 1
ATOM 620 O O . HIS A 1 79 ? 0.338 5.174 -3.558 1.00 83.81 79 HIS A O 1
ATOM 626 N N . SER A 1 80 ? -0.926 6.334 -2.113 1.00 80.75 80 SER A N 1
ATOM 627 C CA . SER A 1 80 ? -1.295 7.421 -3.038 1.00 80.75 80 SER A CA 1
ATOM 628 C C . SER A 1 80 ? -0.350 8.630 -2.976 1.00 80.75 80 SER A C 1
ATOM 630 O O . SER A 1 80 ? -0.743 9.745 -3.314 1.00 80.75 80 SER A O 1
ATOM 632 N N . ILE A 1 81 ? 0.887 8.442 -2.509 1.00 78.94 81 ILE A N 1
ATOM 633 C CA . ILE A 1 81 ? 1.841 9.539 -2.302 1.00 78.94 81 ILE A CA 1
ATOM 634 C C . ILE A 1 81 ? 2.264 10.149 -3.634 1.00 78.94 81 ILE A C 1
ATOM 636 O O . ILE A 1 81 ? 2.740 9.438 -4.518 1.00 78.94 81 ILE A O 1
ATOM 640 N N . ASP A 1 82 ? 2.180 11.469 -3.749 1.00 77.00 82 ASP A N 1
ATOM 641 C CA . ASP A 1 82 ? 2.829 12.217 -4.821 1.00 77.00 82 ASP A CA 1
ATOM 642 C C . ASP A 1 82 ? 4.345 12.304 -4.543 1.00 77.00 82 ASP A C 1
ATOM 644 O O . ASP A 1 82 ? 4.734 12.893 -3.530 1.00 77.00 82 ASP A O 1
ATOM 648 N N . PRO A 1 83 ? 5.222 11.743 -5.401 1.00 69.38 83 PRO A N 1
ATOM 649 C CA . PRO A 1 83 ? 6.670 11.861 -5.231 1.00 69.38 83 PRO A CA 1
ATOM 650 C C . PRO A 1 83 ? 7.172 13.308 -5.235 1.00 69.38 83 PRO A C 1
ATOM 652 O O . PRO A 1 83 ? 8.199 13.588 -4.627 1.00 69.38 83 PRO A O 1
ATOM 655 N N . ALA A 1 84 ? 6.469 14.227 -5.909 1.00 73.88 84 ALA A N 1
ATOM 656 C CA . ALA A 1 84 ? 6.851 15.635 -5.966 1.00 73.88 84 ALA A CA 1
ATOM 657 C C . ALA A 1 84 ? 6.538 16.380 -4.659 1.00 73.88 84 ALA A C 1
ATOM 659 O O . ALA A 1 84 ? 7.116 17.434 -4.388 1.00 73.88 84 ALA A O 1
ATOM 660 N N . LYS A 1 85 ? 5.622 15.847 -3.842 1.00 77.81 85 LYS A N 1
ATOM 661 C CA . LYS A 1 85 ? 5.194 16.460 -2.583 1.00 77.81 85 LYS A CA 1
ATOM 662 C C . LYS A 1 85 ? 4.766 15.394 -1.568 1.00 77.81 85 LYS A C 1
ATOM 664 O O . LYS A 1 85 ? 3.579 15.306 -1.233 1.00 77.81 85 LYS A O 1
ATOM 669 N N . PRO A 1 86 ? 5.707 14.572 -1.073 1.00 73.81 86 PRO A N 1
ATOM 670 C CA . PRO A 1 86 ? 5.362 13.526 -0.132 1.00 73.81 86 PRO A CA 1
ATOM 671 C C . PRO A 1 86 ? 4.886 14.137 1.191 1.00 73.81 86 PRO A C 1
ATOM 673 O O . PRO A 1 86 ? 5.471 15.121 1.655 1.00 73.81 86 PRO A O 1
ATOM 676 N N . PRO A 1 87 ? 3.820 13.593 1.806 1.00 81.44 87 PRO A N 1
ATOM 677 C CA . PRO A 1 87 ? 3.458 13.988 3.153 1.00 81.44 87 PRO A CA 1
ATOM 678 C C . PRO A 1 87 ? 4.534 13.503 4.125 1.00 81.44 87 PRO A C 1
ATOM 680 O O . PRO A 1 87 ? 5.156 12.465 3.899 1.00 81.44 87 PRO A O 1
ATOM 683 N N . THR A 1 88 ? 4.709 14.211 5.235 1.00 86.25 88 THR A N 1
ATOM 684 C CA . THR A 1 88 ? 5.503 13.672 6.342 1.00 86.25 88 THR A CA 1
ATOM 685 C C . THR A 1 88 ? 4.753 12.534 7.026 1.00 86.25 88 THR A C 1
ATOM 687 O O . THR A 1 88 ? 3.518 12.465 6.972 1.00 86.25 88 THR A O 1
ATOM 690 N N . ALA A 1 89 ? 5.469 11.673 7.751 1.00 84.62 89 ALA A N 1
ATOM 691 C CA . ALA A 1 89 ? 4.827 10.621 8.547 1.00 84.62 89 ALA A CA 1
ATOM 692 C C . ALA A 1 89 ? 3.755 11.168 9.507 1.00 84.62 89 ALA A C 1
ATOM 694 O O . ALA A 1 89 ? 2.671 10.600 9.639 1.00 84.62 89 ALA A O 1
ATOM 695 N N . MET A 1 90 ? 4.015 12.331 10.106 1.00 86.00 90 MET A N 1
ATOM 696 C CA . MET A 1 90 ? 3.071 12.999 10.999 1.00 86.00 90 MET A CA 1
ATOM 697 C C . MET A 1 90 ? 1.816 13.493 10.263 1.00 86.00 90 MET A C 1
ATOM 699 O O . MET A 1 90 ? 0.715 13.402 10.798 1.00 86.00 90 MET A O 1
ATOM 703 N N . GLN A 1 91 ? 1.954 13.972 9.023 1.00 85.75 91 GLN A N 1
ATOM 704 C CA . GLN A 1 91 ? 0.814 14.386 8.199 1.00 85.75 91 GLN A CA 1
ATOM 705 C C . GLN A 1 91 ? -0.042 13.202 7.742 1.00 85.75 91 GLN A C 1
ATOM 707 O O . GLN A 1 91 ? -1.263 13.339 7.648 1.00 85.75 91 GLN A O 1
ATOM 712 N N . ALA A 1 92 ? 0.585 12.059 7.451 1.00 84.75 92 ALA A N 1
ATOM 713 C CA . ALA A 1 92 ? -0.122 10.828 7.113 1.00 84.75 92 ALA A CA 1
ATOM 714 C C . ALA A 1 92 ? -0.887 10.275 8.328 1.00 84.75 92 ALA A C 1
ATOM 716 O O . ALA A 1 92 ? -2.078 9.990 8.223 1.00 84.75 92 ALA A O 1
ATOM 717 N N . ALA A 1 93 ? -0.233 10.199 9.492 1.00 82.38 93 ALA A N 1
ATOM 718 C CA . ALA A 1 93 ? -0.833 9.684 10.720 1.00 82.38 93 ALA A CA 1
ATOM 719 C C . ALA A 1 93 ? -1.933 10.601 11.278 1.00 82.38 93 ALA A C 1
ATOM 721 O O . ALA A 1 93 ? -3.034 10.136 11.555 1.00 82.38 93 ALA A O 1
ATOM 722 N N . GLY A 1 94 ? -1.684 11.908 11.394 1.00 78.50 94 GLY A N 1
ATOM 723 C CA . GLY A 1 94 ? -2.590 12.841 12.079 1.00 78.50 94 GLY A CA 1
ATOM 724 C C . GLY A 1 94 ? -3.965 13.023 11.426 1.00 78.50 94 GLY A C 1
ATOM 725 O O . GLY A 1 94 ? -4.872 13.560 12.049 1.00 78.50 94 GLY A O 1
ATOM 726 N N . LYS A 1 95 ? -4.151 12.583 10.176 1.00 66.38 95 LYS A N 1
ATOM 727 C CA . LYS A 1 95 ? -5.459 12.613 9.498 1.00 66.38 95 LYS A CA 1
ATOM 728 C C . LYS A 1 95 ? -6.292 11.351 9.719 1.00 66.38 95 LYS A C 1
ATOM 730 O O . LYS A 1 95 ? -7.488 11.360 9.429 1.00 66.38 95 LYS A O 1
ATOM 735 N N . HIS A 1 96 ? -5.656 10.263 10.149 1.00 69.62 96 HIS A N 1
ATOM 736 C CA . HIS A 1 96 ? -6.226 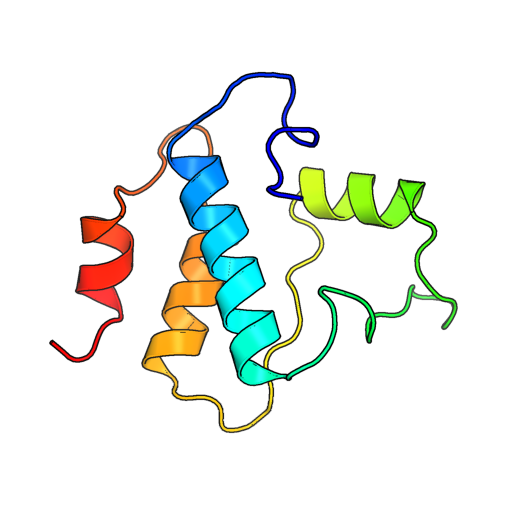8.921 10.059 1.00 69.62 96 HIS A CA 1
ATOM 737 C C . HIS A 1 96 ? -5.955 8.043 11.276 1.00 69.62 96 HIS A C 1
ATOM 739 O O . HIS A 1 96 ? -6.476 6.941 11.306 1.00 69.62 96 HIS A O 1
ATOM 745 N N . ALA A 1 97 ? -5.177 8.478 12.264 1.00 64.06 97 ALA A N 1
ATOM 746 C CA . ALA A 1 97 ? -5.003 7.763 13.520 1.00 64.06 97 ALA A CA 1
ATOM 747 C C . ALA A 1 97 ? -6.043 8.242 14.553 1.00 64.06 97 ALA A C 1
ATOM 749 O O . ALA A 1 97 ? -6.370 9.426 14.573 1.00 64.06 97 ALA A O 1
ATOM 750 N N . PRO A 1 98 ? -6.569 7.355 15.414 1.00 61.59 98 PRO A N 1
ATOM 751 C CA . PRO A 1 98 ? -7.589 7.701 16.407 1.00 61.59 98 PRO A CA 1
ATOM 752 C C . PRO A 1 98 ? -7.042 8.435 17.652 1.00 61.59 98 PRO A C 1
ATOM 754 O O . PRO A 1 98 ? -7.714 8.429 18.682 1.00 61.59 98 PRO A O 1
ATOM 757 N N . PHE A 1 99 ? -5.838 9.016 17.586 1.00 56.59 99 PHE A N 1
ATOM 758 C CA . PHE A 1 99 ? -5.176 9.686 18.713 1.00 56.59 99 PHE A CA 1
ATOM 759 C C . PHE A 1 99 ? -5.295 11.205 18.615 1.00 56.59 99 PHE A C 1
ATOM 761 O O . PHE A 1 99 ? -4.976 11.741 17.529 1.00 56.59 99 PHE A O 1
#

Nearest PDB structures (foldseek):
  1u54-assembly2_B  TM=7.132E-01  e=6.866E-02  Homo sapiens
  7up5-assembly2_B  TM=6.622E-01  e=1.003E-01  Homo sapiens
  3eqr-assembly3_B  TM=7.124E-01  e=1.886E-01  Homo sapiens
  9bcp-assembly1_A  TM=6.325E-01  e=1.138E-01  Homo sapiens
  4qps-assembly2_C  TM=6.157E-01  e=2.934E-01  Homo sapiens

Sequence (99 aa):
MASEILMDGHYSESAHLFTFGVLLSELDTE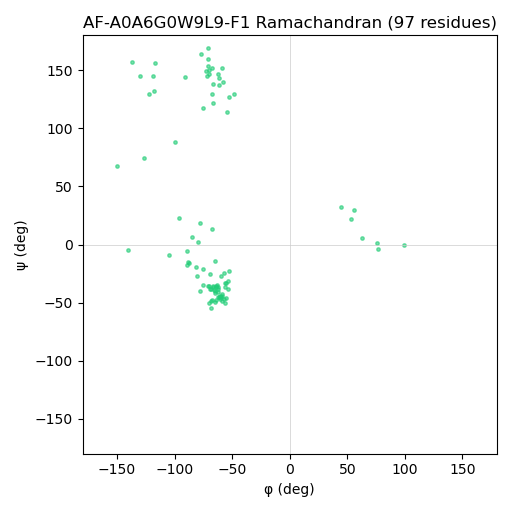VLPYSDMRASNGGRFTNLHLKQDVTAKRLMPTFSEGYPPWSYNLGKVCHSIDPAKPPTAMQAAGKHAPF

InterPro domains:
  IPR011009 Protein kinase-like domain superfamily [SSF56112] (1-92)